Protein AF-G5SMY3-F1 (afdb_monomer_lite)

pLDDT: mean 77.83, std 21.15, range [35.75, 98.12]

Sequence (92 aa):
MKGLRKLFRNTGKATSSRTENGYSRYLEAKEIEVRQCVYISKETHGKIKRIVRTLSDGMTIGCYIDNVLKEHIELHRDEINARLRNSSPDLL

Organism: NCBI:txid762968

Structure (mmCIF, N/CA/C/O backbone):
data_AF-G5SMY3-F1
#
_entry.id   AF-G5SMY3-F1
#
loop_
_atom_site.group_PDB
_atom_site.id
_atom_site.type_symbol
_atom_site.label_atom_id
_atom_site.label_alt_id
_atom_site.label_comp_id
_atom_site.label_asym_id
_atom_site.label_entity_id
_atom_site.label_seq_id
_atom_site.pdbx_PDB_ins_code
_atom_site.Cartn_x
_atom_site.Cartn_y
_atom_site.Cartn_z
_atom_site.occupancy
_atom_site.B_iso_or_equiv
_atom_site.auth_seq_id
_atom_site.auth_comp_id
_atom_site.auth_asym_id
_atom_site.auth_atom_id
_atom_site.pdbx_PDB_model_num
ATOM 1 N N . MET A 1 1 ? 40.741 52.972 -8.930 1.00 37.78 1 MET A N 1
ATOM 2 C CA . MET A 1 1 ? 39.592 53.908 -8.861 1.00 37.78 1 MET A CA 1
ATOM 3 C C . MET A 1 1 ? 38.336 53.065 -8.666 1.00 37.78 1 MET 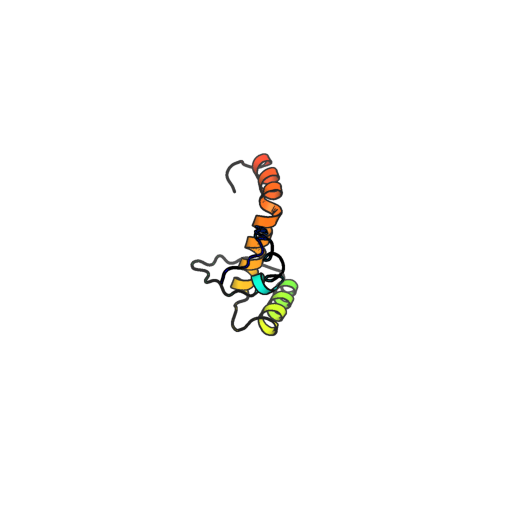A C 1
ATOM 5 O O . MET A 1 1 ? 38.064 52.234 -9.512 1.00 37.78 1 MET A O 1
ATOM 9 N N . LYS A 1 2 ? 37.835 52.922 -7.430 1.00 35.94 2 LYS A N 1
ATOM 10 C CA . LYS A 1 2 ? 36.664 53.639 -6.870 1.00 35.94 2 LYS A CA 1
ATOM 11 C C . LYS A 1 2 ? 35.461 53.703 -7.828 1.00 35.94 2 LYS A C 1
ATOM 13 O O . LYS A 1 2 ? 35.559 54.372 -8.846 1.00 35.94 2 LYS A O 1
ATOM 18 N N . GLY A 1 3 ? 34.325 53.122 -7.417 1.00 36.78 3 GLY A N 1
ATOM 19 C CA . GLY A 1 3 ? 32.999 53.435 -7.977 1.00 36.78 3 GLY A CA 1
ATOM 20 C C . GLY A 1 3 ? 32.098 52.210 -8.198 1.00 36.78 3 GLY A C 1
ATOM 21 O O . GLY A 1 3 ? 32.027 51.735 -9.314 1.00 36.78 3 GLY A O 1
ATOM 22 N N . LEU A 1 4 ? 31.553 51.534 -7.180 1.00 42.09 4 LEU A N 1
ATOM 23 C CA . LEU A 1 4 ? 30.367 51.917 -6.388 1.00 42.09 4 LEU A CA 1
ATOM 24 C C . LEU A 1 4 ? 29.021 51.630 -7.098 1.00 42.09 4 LEU A C 1
ATOM 26 O O . LEU A 1 4 ? 28.616 52.403 -7.958 1.00 42.09 4 LEU A O 1
ATOM 30 N N . ARG A 1 5 ? 28.302 50.583 -6.648 1.00 40.25 5 ARG A N 1
ATOM 31 C CA . ARG A 1 5 ? 26.845 50.540 -6.332 1.00 40.25 5 ARG A CA 1
ATOM 32 C C . ARG A 1 5 ? 26.433 49.093 -5.980 1.00 40.25 5 ARG A C 1
ATOM 34 O O . ARG A 1 5 ? 26.464 48.217 -6.825 1.00 40.25 5 ARG A O 1
ATOM 41 N N . LYS A 1 6 ? 26.328 48.773 -4.682 1.00 37.53 6 LYS A N 1
ATOM 42 C CA . LYS A 1 6 ? 25.098 48.766 -3.848 1.00 37.53 6 LYS A CA 1
ATOM 43 C C . LYS A 1 6 ? 24.276 47.484 -4.089 1.00 37.53 6 LYS A C 1
ATOM 45 O O . LYS A 1 6 ? 23.593 47.354 -5.088 1.00 37.53 6 LYS A O 1
ATOM 50 N N . LEU A 1 7 ? 24.520 46.454 -3.275 1.00 47.16 7 LEU A N 1
ATOM 51 C CA . LEU A 1 7 ? 23.642 46.041 -2.166 1.00 47.16 7 LEU A CA 1
ATOM 52 C C . LEU A 1 7 ? 22.200 45.756 -2.609 1.00 47.16 7 LEU A C 1
ATOM 54 O O . LEU A 1 7 ? 21.354 46.639 -2.554 1.00 47.16 7 LEU A O 1
ATOM 58 N N . PHE A 1 8 ? 21.925 44.484 -2.883 1.00 38.47 8 PHE A N 1
ATOM 59 C CA . PHE A 1 8 ? 20.683 43.848 -2.460 1.00 38.47 8 PHE A CA 1
ATOM 60 C C . PHE A 1 8 ? 21.045 42.542 -1.755 1.00 38.47 8 PHE A C 1
ATOM 62 O O . PHE A 1 8 ? 21.299 41.515 -2.375 1.00 38.47 8 PHE A O 1
ATOM 69 N N . ARG A 1 9 ? 21.095 42.602 -0.420 1.00 47.19 9 ARG A N 1
ATOM 70 C CA . ARG A 1 9 ? 20.774 41.430 0.388 1.00 47.19 9 ARG A CA 1
ATOM 71 C C . ARG A 1 9 ? 19.274 41.239 0.229 1.00 47.19 9 ARG A C 1
ATOM 73 O O . ARG A 1 9 ? 18.521 42.111 0.650 1.00 47.19 9 ARG A O 1
ATOM 80 N N . ASN A 1 10 ? 18.855 40.117 -0.340 1.00 39.16 10 ASN A N 1
ATOM 81 C CA . ASN A 1 10 ? 17.576 39.553 0.042 1.00 39.16 10 ASN A CA 1
ATOM 82 C C . ASN A 1 10 ? 17.787 38.097 0.446 1.00 39.16 10 ASN A C 1
ATOM 84 O O . ASN A 1 10 ? 18.027 37.213 -0.369 1.00 39.16 10 ASN A O 1
ATOM 88 N N . THR A 1 11 ? 17.764 37.907 1.758 1.00 48.56 11 THR A N 1
ATOM 89 C CA . THR A 1 11 ? 17.570 36.646 2.457 1.00 48.56 11 THR A CA 1
ATOM 90 C C . THR A 1 11 ? 16.222 36.056 2.043 1.00 48.56 11 THR A C 1
ATOM 92 O O . THR A 1 11 ? 15.188 36.379 2.623 1.00 48.56 11 THR A O 1
ATOM 95 N N . GLY A 1 12 ? 16.235 35.211 1.015 1.00 35.75 12 GLY A N 1
ATOM 96 C CA . GLY A 1 12 ? 15.103 34.384 0.614 1.00 35.75 12 GLY A CA 1
ATOM 97 C C . GLY A 1 12 ? 15.174 33.031 1.310 1.00 35.75 12 GLY A C 1
ATOM 98 O O . GLY A 1 12 ? 16.017 32.205 0.980 1.00 35.75 12 GLY A O 1
ATOM 99 N N . LYS A 1 13 ? 14.308 32.850 2.307 1.00 42.06 13 LYS A N 1
ATOM 100 C CA . LYS A 1 13 ? 14.052 31.617 3.059 1.00 42.06 13 LYS A CA 1
ATOM 101 C C . LYS A 1 13 ? 14.019 30.363 2.177 1.00 42.06 13 LYS A C 1
ATOM 103 O O . LYS A 1 13 ? 13.322 30.321 1.166 1.00 42.06 13 LYS A O 1
ATOM 108 N N . ALA A 1 14 ? 14.675 29.315 2.674 1.00 50.25 14 ALA A N 1
ATOM 109 C CA . ALA A 1 14 ? 14.458 27.924 2.304 1.00 50.25 14 ALA A CA 1
ATOM 110 C C . ALA A 1 14 ? 12.960 27.611 2.172 1.00 50.25 14 ALA A C 1
ATOM 112 O O . ALA A 1 14 ? 12.248 27.641 3.170 1.00 50.25 14 ALA A O 1
ATOM 113 N N . THR A 1 15 ? 12.497 27.315 0.957 1.00 44.16 15 THR A N 1
ATOM 114 C CA . THR A 1 15 ? 11.194 26.681 0.684 1.00 44.16 15 THR A CA 1
ATOM 115 C C . THR A 1 15 ? 11.219 26.024 -0.704 1.00 44.16 15 THR A C 1
ATOM 117 O O . THR A 1 15 ? 10.541 26.457 -1.624 1.00 44.16 15 THR A O 1
ATOM 120 N N . SER A 1 16 ? 12.036 24.984 -0.897 1.00 49.09 16 SER A N 1
ATOM 121 C CA . SER A 1 16 ? 12.001 24.201 -2.145 1.00 49.09 16 SER A CA 1
ATOM 122 C C . SER A 1 16 ? 12.455 22.759 -1.923 1.00 49.09 16 SER A C 1
ATOM 124 O O . SER A 1 16 ? 13.546 22.386 -2.334 1.00 49.09 16 SER A O 1
ATOM 126 N N . SER A 1 17 ? 11.649 21.938 -1.246 1.00 47.16 17 SER A N 1
ATOM 127 C CA . SER A 1 17 ? 11.892 20.480 -1.242 1.00 47.16 17 SER A CA 1
ATOM 128 C C . SER A 1 17 ? 10.649 19.602 -1.077 1.00 47.16 17 SER A C 1
ATOM 130 O O . SER A 1 17 ? 10.754 18.381 -1.105 1.00 47.16 17 SER A O 1
ATOM 132 N N . ARG A 1 18 ? 9.440 20.169 -0.959 1.00 49.00 18 ARG A N 1
ATOM 133 C CA . ARG A 1 18 ? 8.218 19.360 -0.779 1.00 49.00 18 ARG A CA 1
ATOM 134 C C . ARG A 1 18 ? 7.677 18.753 -2.084 1.00 49.00 18 ARG A C 1
ATOM 136 O O . ARG A 1 18 ? 6.737 17.969 -2.038 1.00 49.00 18 ARG A O 1
ATOM 143 N N . THR A 1 19 ? 8.260 19.096 -3.232 1.00 48.53 19 THR A N 1
ATOM 144 C CA . THR A 1 19 ? 7.797 18.667 -4.564 1.00 48.53 19 THR A CA 1
ATOM 145 C C . THR A 1 19 ? 8.735 17.697 -5.283 1.00 48.53 19 THR A C 1
ATOM 147 O O . THR A 1 19 ? 8.330 17.148 -6.300 1.00 48.53 19 THR A O 1
ATOM 150 N N . GLU A 1 20 ? 9.947 17.440 -4.782 1.00 54.06 20 GLU A N 1
ATOM 151 C CA . GLU A 1 20 ? 10.883 16.522 -5.460 1.00 54.06 20 GLU A CA 1
ATOM 152 C C . GLU A 1 20 ? 10.651 15.045 -5.123 1.00 54.06 20 GLU A C 1
ATOM 154 O O . GLU A 1 20 ? 11.020 14.183 -5.913 1.00 54.06 20 GLU A O 1
ATOM 159 N N . ASN A 1 21 ? 9.980 14.733 -4.007 1.00 58.94 21 ASN A N 1
ATOM 160 C CA . ASN A 1 21 ? 9.840 13.355 -3.528 1.00 58.94 21 ASN A CA 1
ATOM 161 C C . ASN A 1 21 ? 8.376 12.883 -3.496 1.00 58.94 21 ASN A C 1
ATOM 163 O O . ASN A 1 21 ? 7.835 12.527 -2.450 1.00 58.94 21 ASN A O 1
ATOM 167 N N . GLY A 1 22 ? 7.709 12.958 -4.653 1.00 83.38 22 GLY A N 1
ATOM 168 C CA . GLY A 1 22 ? 6.307 12.570 -4.847 1.00 83.38 22 GLY A CA 1
ATOM 169 C C . GLY A 1 22 ? 6.042 11.088 -4.548 1.00 83.38 22 GLY A C 1
ATOM 170 O O . GLY A 1 22 ? 6.026 10.665 -3.399 1.00 83.38 22 GLY A O 1
ATOM 171 N N . TYR A 1 23 ? 5.794 10.280 -5.581 1.00 87.50 23 TYR A N 1
ATOM 172 C CA . TYR A 1 23 ? 5.580 8.833 -5.420 1.00 87.50 23 TYR A CA 1
ATOM 173 C C . TYR A 1 23 ? 6.891 8.055 -5.183 1.00 87.50 23 TYR A C 1
ATOM 175 O O . TYR A 1 23 ? 6.878 6.946 -4.653 1.00 87.50 23 TYR A O 1
ATOM 183 N N . SER A 1 24 ? 8.033 8.644 -5.550 1.00 89.69 24 SER A N 1
ATOM 184 C CA . SER A 1 24 ? 9.374 8.058 -5.413 1.00 89.69 24 SER A CA 1
ATOM 185 C C . SER A 1 24 ? 9.705 7.627 -3.986 1.00 89.69 24 SER A C 1
ATOM 187 O O . SER A 1 24 ? 10.353 6.601 -3.806 1.00 89.69 24 SER A O 1
ATOM 189 N N . ARG A 1 25 ? 9.192 8.332 -2.971 1.00 88.88 25 ARG A N 1
ATOM 190 C CA . ARG A 1 25 ? 9.422 8.007 -1.554 1.00 88.88 25 ARG A CA 1
ATOM 191 C C . ARG A 1 25 ? 8.950 6.605 -1.152 1.00 88.88 25 ARG A C 1
ATOM 193 O O . ARG A 1 25 ? 9.493 6.022 -0.222 1.00 88.88 25 ARG A O 1
ATOM 200 N N . TYR A 1 26 ? 7.957 6.044 -1.851 1.00 92.69 26 TYR A N 1
ATOM 201 C CA . TYR A 1 26 ? 7.493 4.671 -1.612 1.00 92.69 26 TYR A CA 1
ATOM 202 C C . TYR A 1 26 ? 8.422 3.617 -2.213 1.00 92.69 26 TYR A C 1
ATOM 204 O O . TYR A 1 26 ? 8.330 2.442 -1.860 1.00 92.69 26 TYR A O 1
ATOM 212 N N . LEU A 1 27 ? 9.287 4.035 -3.136 1.00 91.44 27 LEU A N 1
ATOM 213 C CA . LEU A 1 27 ? 10.191 3.191 -3.909 1.00 91.44 27 LEU A CA 1
ATOM 214 C C . LEU A 1 27 ? 11.631 3.243 -3.377 1.00 91.44 27 LEU A C 1
ATOM 216 O O . LEU A 1 27 ? 12.494 2.538 -3.894 1.00 91.44 27 LEU A O 1
ATOM 220 N N . GLU A 1 28 ? 11.892 4.045 -2.340 1.00 85.19 28 GLU A N 1
ATOM 221 C CA . GLU A 1 28 ? 13.170 4.065 -1.633 1.00 85.19 28 GLU A CA 1
ATOM 222 C C . GLU A 1 28 ? 13.363 2.748 -0.872 1.00 85.19 28 GLU A C 1
ATOM 224 O O . GLU A 1 28 ? 12.613 2.423 0.058 1.00 85.19 28 GLU A O 1
ATOM 229 N N . ALA A 1 29 ? 14.384 1.984 -1.261 1.00 73.88 29 ALA A N 1
ATOM 230 C CA . ALA A 1 29 ? 14.761 0.768 -0.561 1.00 73.88 29 ALA A CA 1
ATOM 231 C C . ALA A 1 29 ? 15.322 1.124 0.823 1.00 73.88 29 ALA A C 1
ATOM 233 O O . ALA A 1 29 ? 16.440 1.619 0.952 1.00 73.88 29 ALA A O 1
ATOM 234 N N . LYS A 1 30 ? 14.528 0.865 1.863 1.00 75.31 30 LYS A N 1
ATOM 235 C CA . LYS A 1 30 ? 14.962 0.900 3.261 1.00 75.31 30 LYS A CA 1
ATOM 236 C C . LYS A 1 30 ? 15.075 -0.531 3.761 1.00 75.31 30 LYS A C 1
ATOM 238 O O . LYS A 1 30 ? 14.193 -1.357 3.496 1.00 75.31 30 LYS A O 1
ATOM 243 N N . GLU A 1 31 ? 16.171 -0.835 4.445 1.00 75.56 31 GLU A N 1
ATOM 244 C CA . GLU A 1 31 ? 16.320 -2.136 5.083 1.00 75.56 31 GLU A CA 1
ATOM 245 C C . GLU A 1 31 ? 15.276 -2.289 6.191 1.00 75.56 31 GLU A C 1
ATOM 247 O O . GLU A 1 31 ? 15.016 -1.371 6.970 1.00 75.56 31 GLU A O 1
ATOM 252 N N . ILE A 1 32 ? 14.648 -3.462 6.227 1.00 79.75 32 ILE A N 1
ATOM 253 C CA . ILE A 1 32 ? 13.768 -3.860 7.321 1.00 79.75 32 ILE A CA 1
ATOM 254 C C . ILE A 1 32 ? 14.563 -4.849 8.161 1.00 79.75 32 ILE A C 1
ATOM 256 O O . ILE A 1 32 ? 14.723 -5.998 7.746 1.00 79.75 32 ILE A O 1
ATOM 260 N N . GLU A 1 33 ? 15.041 -4.399 9.320 1.00 79.56 33 GLU A N 1
ATOM 261 C CA . GLU A 1 33 ? 15.839 -5.216 10.243 1.00 79.56 33 GLU A CA 1
ATOM 262 C C . GLU A 1 33 ? 15.033 -6.396 10.807 1.00 79.56 33 GLU A C 1
ATOM 264 O O . GLU A 1 33 ? 15.530 -7.518 10.878 1.00 79.56 33 GLU A O 1
ATOM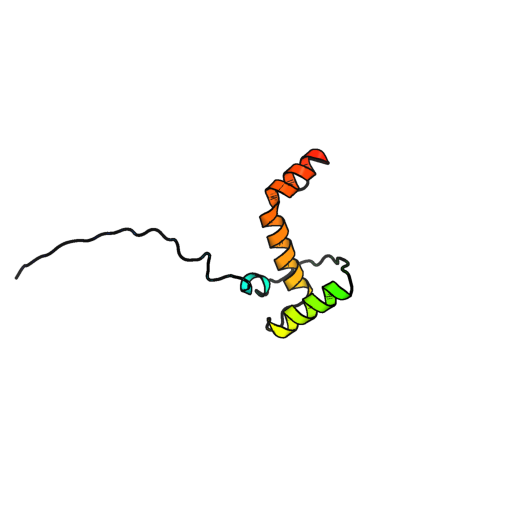 269 N N . VAL A 1 34 ? 13.757 -6.173 11.152 1.00 86.25 34 VAL A N 1
ATOM 270 C CA . VAL A 1 34 ? 12.860 -7.201 11.704 1.00 86.25 34 VAL A CA 1
ATOM 271 C C . VAL A 1 34 ? 11.509 -7.160 10.998 1.00 86.25 34 VAL A C 1
ATOM 273 O O . VAL A 1 34 ? 10.845 -6.127 10.955 1.00 86.25 34 VAL A O 1
ATOM 276 N N . ARG A 1 35 ? 11.081 -8.300 10.441 1.00 85.81 35 ARG A N 1
ATOM 277 C CA . ARG A 1 35 ? 9.836 -8.413 9.664 1.00 85.81 35 ARG A CA 1
ATOM 278 C C . ARG A 1 35 ? 8.728 -9.071 10.478 1.00 85.81 35 ARG A C 1
ATOM 280 O O . ARG A 1 35 ? 8.926 -10.144 11.036 1.00 85.81 35 ARG A O 1
ATOM 287 N N . GLN A 1 36 ? 7.547 -8.457 10.457 1.00 88.62 36 GLN A N 1
ATOM 288 C CA . GLN A 1 36 ? 6.292 -9.058 10.908 1.00 88.62 36 GLN A CA 1
ATOM 289 C C . GLN A 1 36 ? 5.380 -9.263 9.695 1.00 88.62 36 GLN A C 1
ATOM 291 O O . GLN A 1 36 ? 5.206 -8.359 8.877 1.00 88.62 36 GLN A O 1
ATOM 296 N N . CYS A 1 37 ? 4.831 -10.468 9.542 1.00 88.31 37 CYS A N 1
ATOM 297 C CA . CYS A 1 37 ? 3.966 -10.796 8.412 1.00 88.31 37 CYS A CA 1
ATOM 298 C C . CYS A 1 37 ? 2.539 -10.302 8.663 1.00 88.31 37 CYS A C 1
ATOM 300 O O . CYS A 1 37 ? 1.956 -10.581 9.707 1.00 88.31 37 CYS A O 1
ATOM 302 N N . VAL A 1 38 ? 1.950 -9.646 7.665 1.00 89.38 38 VAL A N 1
ATOM 303 C CA . VAL A 1 38 ? 0.528 -9.280 7.649 1.00 89.38 38 VAL A CA 1
ATOM 304 C C . VAL A 1 38 ? -0.155 -9.901 6.436 1.00 89.38 38 VAL A C 1
ATOM 306 O O . VAL A 1 38 ? 0.436 -9.996 5.357 1.00 89.38 38 VAL A O 1
ATOM 309 N N . TYR A 1 39 ? -1.405 -10.328 6.601 1.00 94.88 39 TYR A N 1
ATOM 310 C CA . TYR A 1 39 ? -2.210 -10.838 5.493 1.00 94.88 39 TYR A CA 1
ATOM 311 C C . TYR A 1 39 ? -2.917 -9.697 4.763 1.00 94.88 39 TYR A C 1
ATOM 313 O O . TYR A 1 39 ? -3.496 -8.806 5.379 1.00 94.88 39 TYR A O 1
ATOM 321 N N . ILE A 1 40 ? -2.910 -9.764 3.433 1.00 95.31 40 ILE A N 1
ATOM 322 C CA . ILE A 1 40 ? -3.673 -8.883 2.546 1.00 95.31 40 ILE A CA 1
ATOM 323 C C . ILE A 1 40 ? -4.386 -9.722 1.490 1.00 95.31 40 ILE A C 1
ATOM 325 O O . ILE A 1 40 ? -4.009 -10.866 1.224 1.00 95.31 40 ILE A O 1
ATOM 329 N N . SER A 1 41 ? -5.414 -9.154 0.859 1.00 97.81 41 SER A N 1
ATOM 330 C CA . SER A 1 41 ? -6.130 -9.856 -0.205 1.00 97.81 41 SER A CA 1
ATOM 331 C C . SER A 1 41 ? -5.201 -10.187 -1.383 1.00 97.81 41 SER A C 1
ATOM 333 O O . SER A 1 41 ? -4.261 -9.449 -1.702 1.00 97.81 41 SER A O 1
ATOM 335 N N . LYS A 1 42 ? -5.496 -11.293 -2.079 1.00 97.69 42 LYS A N 1
ATOM 336 C CA . LYS A 1 42 ? -4.758 -11.719 -3.281 1.00 97.69 42 LYS A CA 1
ATOM 337 C C . LYS A 1 42 ? -4.746 -10.634 -4.361 1.00 97.69 42 LYS A C 1
ATOM 339 O O . LYS A 1 42 ? -3.735 -10.447 -5.037 1.00 97.69 42 LYS A O 1
ATOM 344 N N . GLU A 1 43 ? -5.858 -9.920 -4.513 1.00 98.12 43 GLU A N 1
ATOM 345 C CA . GLU A 1 43 ? -5.993 -8.827 -5.473 1.00 98.12 43 GLU A CA 1
ATOM 346 C C . GLU A 1 43 ? -5.062 -7.657 -5.128 1.00 98.12 43 GLU A C 1
ATOM 348 O O . GLU A 1 43 ? -4.289 -7.211 -5.980 1.00 98.12 43 GLU A O 1
ATOM 353 N N . THR A 1 44 ? -5.073 -7.205 -3.870 1.00 97.69 44 THR A N 1
ATOM 354 C CA . THR A 1 44 ? -4.201 -6.123 -3.392 1.00 97.69 44 THR A CA 1
ATOM 355 C C . THR A 1 44 ? -2.735 -6.509 -3.531 1.00 97.69 44 THR A C 1
ATOM 357 O O . THR A 1 44 ? -1.943 -5.743 -4.082 1.00 97.69 44 THR A O 1
ATOM 360 N N . HIS A 1 45 ? -2.377 -7.733 -3.136 1.00 97.56 45 HIS A N 1
ATOM 361 C CA . HIS A 1 45 ? -1.030 -8.256 -3.340 1.00 97.56 45 HIS A CA 1
ATOM 362 C C . HIS A 1 45 ? -0.629 -8.238 -4.827 1.00 97.56 45 HIS A C 1
ATOM 364 O O . HIS A 1 45 ? 0.490 -7.858 -5.164 1.00 97.56 45 HIS A O 1
ATOM 370 N N . GLY A 1 46 ? -1.537 -8.606 -5.739 1.00 98.06 46 GLY A N 1
ATOM 371 C CA . GLY A 1 46 ? -1.305 -8.555 -7.186 1.00 98.06 46 GLY A CA 1
ATOM 372 C C . GLY A 1 46 ? -1.016 -7.142 -7.706 1.00 98.06 46 GLY A C 1
ATOM 373 O O . GLY A 1 46 ? -0.072 -6.954 -8.477 1.00 98.06 46 GLY A O 1
ATOM 374 N N . LYS A 1 47 ? -1.778 -6.145 -7.243 1.00 98.06 47 LYS A N 1
ATOM 375 C CA . LYS A 1 47 ? -1.567 -4.725 -7.576 1.00 98.06 47 LYS A CA 1
ATOM 376 C C . LYS A 1 47 ? -0.209 -4.227 -7.071 1.00 98.06 47 LYS A C 1
ATOM 378 O O . LYS A 1 47 ? 0.559 -3.667 -7.851 1.00 98.06 47 LYS A O 1
ATOM 383 N N . ILE A 1 48 ? 0.133 -4.514 -5.813 1.00 97.06 48 ILE A N 1
ATOM 384 C CA . ILE A 1 48 ? 1.424 -4.131 -5.213 1.00 97.06 48 ILE A CA 1
ATOM 385 C C . ILE A 1 48 ? 2.588 -4.791 -5.951 1.00 97.06 48 ILE A C 1
ATOM 387 O O . ILE A 1 48 ? 3.561 -4.133 -6.310 1.00 97.06 48 ILE A O 1
ATOM 391 N N . LYS A 1 49 ? 2.471 -6.086 -6.253 1.00 97.19 49 LYS A N 1
ATOM 392 C CA . LYS A 1 49 ? 3.480 -6.825 -7.015 1.00 97.19 49 LYS A CA 1
ATOM 393 C C . LYS A 1 49 ? 3.764 -6.173 -8.369 1.00 97.19 49 LYS A C 1
ATOM 395 O O . LYS A 1 49 ? 4.922 -6.130 -8.779 1.00 97.19 49 LYS A O 1
ATOM 400 N N . ARG A 1 50 ? 2.729 -5.682 -9.063 1.00 97.62 50 ARG A N 1
ATOM 401 C CA . ARG A 1 50 ? 2.883 -4.961 -10.335 1.00 97.62 50 ARG A CA 1
ATOM 402 C C . ARG A 1 50 ? 3.614 -3.635 -10.134 1.00 97.62 50 ARG A C 1
ATOM 404 O O . ARG A 1 50 ? 4.566 -3.382 -10.856 1.00 97.62 50 ARG A O 1
ATOM 411 N N . ILE A 1 51 ? 3.226 -2.845 -9.133 1.00 96.12 51 ILE A N 1
ATOM 412 C CA . ILE A 1 51 ? 3.884 -1.572 -8.793 1.00 96.12 51 ILE A CA 1
ATOM 413 C C . ILE A 1 51 ? 5.383 -1.779 -8.566 1.00 96.12 51 ILE A C 1
ATOM 415 O O . ILE A 1 51 ? 6.196 -1.171 -9.254 1.00 96.12 51 ILE A O 1
ATOM 419 N N . VAL A 1 52 ? 5.744 -2.676 -7.648 1.00 95.12 52 VAL A N 1
ATOM 420 C CA . VAL A 1 52 ? 7.141 -2.908 -7.263 1.00 95.12 52 VAL A CA 1
ATOM 421 C C . VAL A 1 52 ? 7.969 -3.373 -8.459 1.00 95.12 52 VAL A C 1
ATOM 423 O O . VAL A 1 52 ? 9.023 -2.814 -8.736 1.00 95.12 52 VAL A O 1
ATOM 426 N N . ARG A 1 53 ? 7.467 -4.338 -9.235 1.00 94.75 53 ARG A N 1
ATOM 427 C CA . ARG A 1 53 ? 8.196 -4.858 -10.403 1.00 94.75 53 ARG A CA 1
ATOM 428 C C . ARG A 1 53 ? 8.354 -3.862 -11.540 1.00 94.75 53 ARG A C 1
ATOM 430 O O . ARG A 1 53 ? 9.286 -4.002 -12.318 1.00 94.75 53 ARG A O 1
ATOM 437 N N . THR A 1 54 ? 7.408 -2.941 -11.696 1.00 95.94 54 THR A N 1
ATOM 438 C CA . THR A 1 54 ? 7.432 -1.980 -12.800 1.00 95.94 54 THR A CA 1
ATOM 439 C C . THR A 1 54 ? 8.209 -0.720 -12.439 1.00 95.94 54 THR A C 1
ATOM 441 O O . THR A 1 54 ? 8.810 -0.127 -13.326 1.00 95.94 54 THR A O 1
ATOM 444 N N . LEU A 1 55 ? 8.180 -0.294 -11.173 1.00 94.50 55 LEU A N 1
ATOM 445 C CA . LEU A 1 55 ? 8.640 1.041 -10.783 1.00 94.50 55 LEU A CA 1
ATOM 446 C C . LEU A 1 55 ? 9.887 1.050 -9.893 1.00 94.50 55 LEU A C 1
ATOM 448 O O . LEU A 1 55 ? 10.453 2.117 -9.696 1.00 94.50 55 LEU A O 1
ATOM 452 N N . SER A 1 56 ? 10.312 -0.089 -9.344 1.00 91.50 56 SER A N 1
ATOM 453 C CA . SER A 1 56 ? 11.486 -0.153 -8.464 1.00 91.50 56 SER A CA 1
ATOM 454 C C . SER A 1 56 ? 12.588 -1.034 -9.033 1.00 91.50 56 SER A C 1
ATOM 456 O O . SER A 1 56 ? 12.306 -2.004 -9.738 1.00 91.50 56 SER A O 1
ATOM 458 N N . ASP A 1 57 ? 13.829 -0.730 -8.663 1.00 86.44 57 ASP A N 1
ATOM 459 C CA . ASP A 1 57 ? 14.986 -1.560 -8.975 1.00 86.44 57 ASP A CA 1
ATOM 460 C C . ASP A 1 57 ? 15.319 -2.462 -7.776 1.00 86.44 57 ASP A C 1
ATOM 462 O O . ASP A 1 57 ? 15.958 -2.050 -6.812 1.00 86.44 57 ASP A O 1
ATOM 466 N N . GLY A 1 58 ? 14.782 -3.685 -7.782 1.00 85.06 58 GLY A N 1
ATOM 467 C CA . GLY A 1 58 ? 15.117 -4.712 -6.785 1.00 85.06 58 GLY A CA 1
ATOM 468 C C . GLY A 1 58 ? 14.421 -4.604 -5.421 1.00 85.06 58 GLY A C 1
ATOM 469 O O . GLY A 1 58 ? 14.696 -5.413 -4.533 1.00 85.06 58 GLY A O 1
ATOM 470 N N . MET A 1 59 ? 13.485 -3.669 -5.231 1.00 91.81 59 MET A N 1
ATOM 471 C CA . MET A 1 59 ? 12.749 -3.562 -3.969 1.00 91.81 59 MET A CA 1
ATOM 472 C C . MET A 1 59 ? 11.826 -4.773 -3.746 1.00 91.81 59 MET A C 1
ATOM 474 O O . MET A 1 59 ? 11.248 -5.347 -4.672 1.00 91.81 59 MET A O 1
ATOM 478 N N . THR A 1 60 ? 11.641 -5.159 -2.482 1.00 91.69 60 THR A N 1
ATOM 479 C CA . THR A 1 60 ? 10.682 -6.209 -2.114 1.00 91.69 60 THR A CA 1
ATOM 480 C C . THR A 1 60 ? 9.267 -5.654 -1.931 1.00 91.69 60 THR A C 1
ATOM 482 O O . THR A 1 60 ? 9.074 -4.490 -1.582 1.00 91.69 60 THR A O 1
ATOM 485 N N . ILE A 1 61 ? 8.256 -6.518 -2.082 1.00 93.69 61 ILE A N 1
ATOM 486 C CA . ILE A 1 61 ? 6.862 -6.189 -1.730 1.00 93.69 61 ILE A CA 1
ATOM 487 C C . ILE A 1 61 ? 6.759 -5.714 -0.273 1.00 93.69 61 ILE A C 1
ATOM 489 O O . ILE A 1 61 ? 6.038 -4.761 0.004 1.00 93.69 61 ILE A O 1
ATOM 493 N N . GLY A 1 62 ? 7.501 -6.353 0.638 1.00 92.00 62 GLY A N 1
ATOM 494 C CA . GLY A 1 62 ? 7.516 -5.991 2.055 1.00 92.00 62 GLY A CA 1
ATOM 495 C C . GLY A 1 62 ? 8.028 -4.571 2.293 1.00 92.00 62 GLY A C 1
ATOM 496 O O . GLY A 1 62 ? 7.368 -3.813 2.990 1.00 92.00 62 GLY A O 1
ATOM 497 N N . CYS A 1 63 ? 9.138 -4.187 1.655 1.00 92.25 63 CYS A N 1
ATOM 498 C CA . CYS A 1 63 ? 9.686 -2.827 1.745 1.00 92.25 63 CYS A CA 1
ATOM 499 C C . CYS A 1 63 ? 8.698 -1.770 1.239 1.00 92.25 63 CYS A C 1
ATOM 501 O O . CYS A 1 63 ? 8.491 -0.759 1.904 1.00 92.25 63 CYS A O 1
ATOM 503 N N . TYR A 1 64 ? 8.033 -2.022 0.107 1.00 94.44 64 TYR A N 1
ATOM 504 C CA . TYR A 1 64 ? 7.019 -1.098 -0.407 1.00 94.44 64 TYR A CA 1
ATOM 505 C C . TYR A 1 64 ? 5.852 -0.918 0.571 1.00 94.44 64 TYR A C 1
ATOM 507 O O . TYR A 1 64 ? 5.438 0.205 0.850 1.00 94.44 64 TYR A O 1
ATOM 515 N N . ILE A 1 65 ? 5.319 -2.028 1.092 1.00 94.38 65 ILE A N 1
ATOM 516 C CA . IL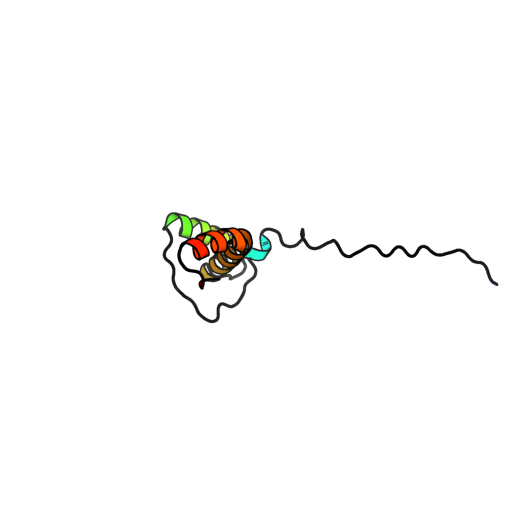E A 1 65 ? 4.205 -2.001 2.046 1.00 94.38 65 ILE A CA 1
ATOM 517 C C . ILE A 1 65 ? 4.615 -1.259 3.318 1.00 94.38 65 ILE A C 1
ATOM 519 O O . ILE A 1 65 ? 3.852 -0.427 3.794 1.00 94.38 65 ILE A O 1
ATOM 523 N N . ASP A 1 66 ? 5.813 -1.517 3.834 1.00 93.06 66 ASP A N 1
ATOM 524 C CA . ASP A 1 66 ? 6.335 -0.847 5.023 1.00 93.06 66 ASP A CA 1
ATOM 525 C C . ASP A 1 66 ? 6.429 0.676 4.824 1.00 93.06 66 ASP A C 1
ATOM 527 O O . ASP A 1 66 ? 5.935 1.433 5.656 1.00 93.06 66 ASP A O 1
ATOM 531 N N . ASN A 1 67 ? 6.943 1.141 3.678 1.00 93.19 67 ASN A N 1
ATOM 532 C CA . ASN A 1 67 ? 6.982 2.571 3.345 1.00 93.19 67 ASN A CA 1
ATOM 533 C C . ASN A 1 67 ? 5.579 3.200 3.301 1.00 93.19 67 ASN A C 1
ATOM 535 O O . ASN A 1 67 ? 5.360 4.274 3.864 1.00 93.19 67 ASN A O 1
ATO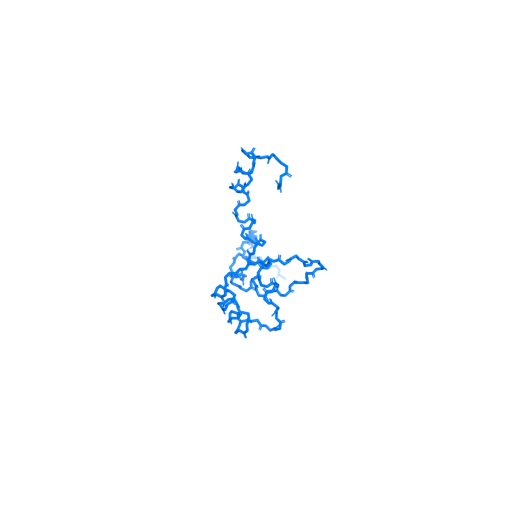M 539 N N . VAL A 1 68 ? 4.623 2.532 2.645 1.00 94.56 68 VAL A N 1
ATOM 540 C CA . VAL A 1 68 ? 3.234 3.009 2.544 1.00 94.56 68 VAL A CA 1
ATOM 541 C C . VAL A 1 68 ? 2.568 3.067 3.917 1.00 94.56 68 VAL A C 1
ATOM 543 O O . VAL A 1 68 ? 1.923 4.062 4.239 1.00 94.56 68 VAL A O 1
ATOM 546 N N . LEU A 1 69 ? 2.723 2.023 4.735 1.00 94.19 69 LEU A N 1
ATOM 547 C CA . LEU A 1 69 ? 2.103 1.953 6.057 1.00 94.19 69 LEU A CA 1
ATOM 548 C C . LEU A 1 69 ? 2.719 2.958 7.030 1.00 94.19 69 LEU A C 1
ATOM 550 O O . LEU A 1 69 ? 1.973 3.608 7.756 1.00 94.19 69 LEU A O 1
ATOM 554 N N . LYS A 1 70 ? 4.044 3.142 7.010 1.00 92.06 70 LYS A N 1
ATOM 555 C CA . LYS A 1 70 ? 4.723 4.168 7.814 1.00 92.06 70 LYS A CA 1
ATOM 556 C C . LYS A 1 70 ? 4.176 5.556 7.521 1.00 92.06 70 LYS A C 1
ATOM 558 O O . LYS A 1 70 ? 3.832 6.284 8.446 1.00 92.06 70 LYS A O 1
ATOM 563 N N . GLU A 1 71 ? 4.050 5.911 6.245 1.00 92.69 71 GLU A N 1
ATOM 564 C CA . GLU A 1 71 ? 3.489 7.214 5.902 1.00 92.69 71 GLU A CA 1
ATOM 565 C C . GLU A 1 71 ? 2.001 7.311 6.235 1.00 92.69 71 GLU A C 1
ATOM 567 O O . GLU A 1 71 ? 1.565 8.344 6.729 1.00 92.69 71 GLU A O 1
ATOM 572 N N . HIS A 1 72 ? 1.216 6.261 5.994 1.00 95.31 72 HIS A N 1
ATOM 573 C CA . HIS A 1 72 ? -0.198 6.260 6.355 1.00 95.31 72 HIS A CA 1
ATOM 574 C C . HIS A 1 72 ? -0.393 6.515 7.858 1.00 95.31 72 HIS A C 1
ATOM 576 O O . HIS A 1 72 ? -1.193 7.367 8.237 1.00 95.31 72 HIS A O 1
ATOM 582 N N . ILE A 1 73 ? 0.370 5.825 8.709 1.00 94.81 73 ILE A N 1
ATOM 583 C CA . ILE A 1 73 ? 0.321 6.015 10.162 1.00 94.81 73 ILE A CA 1
ATOM 584 C C . ILE A 1 73 ? 0.727 7.443 10.530 1.00 94.81 73 ILE A C 1
ATOM 586 O O . ILE A 1 73 ? 0.056 8.067 11.345 1.00 94.81 73 ILE A O 1
ATOM 590 N N . GLU A 1 74 ? 1.776 7.984 9.910 1.00 93.00 74 GLU A N 1
ATOM 591 C CA . GLU A 1 74 ? 2.227 9.349 10.187 1.00 93.00 74 GLU A CA 1
ATOM 592 C C . GLU A 1 74 ? 1.200 10.404 9.761 1.00 93.00 74 GLU A C 1
ATOM 594 O O . GLU A 1 74 ? 0.873 11.306 10.530 1.00 93.00 74 GLU A O 1
ATOM 599 N N . LEU A 1 75 ? 0.649 10.269 8.554 1.00 93.56 75 LEU A N 1
ATOM 600 C CA . LEU A 1 75 ? -0.331 11.196 7.992 1.00 93.56 75 LEU A CA 1
ATOM 601 C C . LEU A 1 75 ? -1.618 11.244 8.824 1.00 93.56 75 LEU A C 1
ATOM 603 O O . LEU A 1 75 ? -2.236 12.300 8.938 1.00 93.56 75 LEU A O 1
ATOM 607 N N . HIS A 1 76 ? -2.012 10.10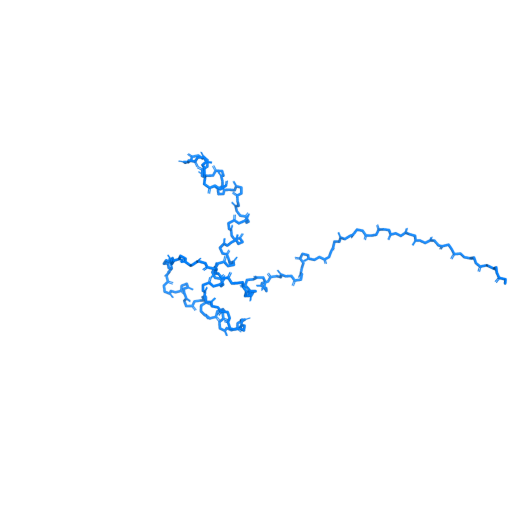9 9.402 1.00 95.12 76 HIS A N 1
ATOM 608 C CA . HIS A 1 76 ? -3.232 9.969 10.195 1.00 95.12 76 HIS A CA 1
ATOM 609 C C . HIS A 1 76 ? -2.967 9.888 11.704 1.00 95.12 76 HIS A C 1
ATOM 611 O O . HIS A 1 76 ? -3.878 9.540 12.456 1.00 95.12 76 HIS A O 1
ATOM 617 N N . ARG A 1 77 ? -1.753 10.221 12.166 1.00 92.81 77 ARG A N 1
ATOM 618 C CA . ARG A 1 77 ? -1.319 10.035 13.560 1.00 92.81 77 ARG A CA 1
ATOM 619 C C . ARG A 1 77 ? -2.310 10.617 14.565 1.00 92.81 77 ARG A C 1
ATOM 621 O O . ARG A 1 77 ? -2.751 9.911 15.464 1.00 92.81 77 ARG A O 1
ATOM 628 N N . ASP A 1 78 ? -2.704 11.878 14.402 1.00 91.31 78 ASP A N 1
ATOM 629 C CA . ASP A 1 78 ? -3.595 12.555 15.355 1.00 91.31 78 ASP A CA 1
ATOM 630 C C . ASP A 1 78 ? -4.975 11.896 15.434 1.00 91.31 78 ASP A C 1
ATOM 632 O O . ASP A 1 78 ? -5.541 11.734 16.517 1.00 91.31 78 ASP A O 1
ATOM 636 N N . GLU A 1 79 ? -5.505 11.486 14.282 1.00 93.62 79 GLU A N 1
ATOM 637 C CA . GLU A 1 79 ? -6.802 10.832 14.155 1.00 93.62 79 GLU A CA 1
ATOM 638 C C . GLU A 1 79 ? -6.773 9.413 14.745 1.00 93.62 79 GLU A C 1
ATOM 640 O O . GLU A 1 79 ? -7.675 9.032 15.499 1.00 93.62 79 GLU A O 1
ATOM 645 N N . ILE A 1 80 ? -5.724 8.644 14.442 1.00 94.00 80 ILE A N 1
ATOM 646 C CA . ILE A 1 80 ? -5.485 7.323 15.027 1.00 94.00 80 ILE A CA 1
ATOM 647 C C . ILE A 1 80 ? -5.367 7.466 16.548 1.00 94.00 80 ILE A C 1
ATOM 649 O O . ILE A 1 80 ? -6.102 6.804 17.280 1.00 94.00 80 ILE A O 1
ATOM 653 N N . ASN A 1 81 ? -4.537 8.391 17.032 1.00 89.44 81 ASN A N 1
ATOM 654 C CA . ASN A 1 81 ? -4.301 8.601 18.459 1.00 89.44 81 ASN A CA 1
ATOM 655 C C . ASN A 1 81 ? -5.561 9.070 19.191 1.00 89.44 81 ASN A C 1
ATOM 657 O O . ASN A 1 81 ? -5.809 8.652 20.319 1.00 89.44 81 ASN A O 1
ATOM 661 N N . ALA A 1 82 ? -6.395 9.908 18.568 1.00 90.38 82 ALA A N 1
ATOM 662 C CA . ALA A 1 82 ? -7.671 10.316 19.147 1.00 90.38 82 ALA A CA 1
ATOM 663 C C . ALA A 1 82 ? -8.621 9.125 19.348 1.00 90.38 82 ALA A C 1
ATOM 665 O O . ALA A 1 82 ? -9.257 9.022 20.396 1.00 90.38 82 ALA A O 1
ATOM 666 N N . ARG A 1 83 ? -8.693 8.198 18.385 1.00 88.81 83 ARG A N 1
ATOM 667 C CA . ARG A 1 83 ? -9.526 6.990 18.510 1.00 88.81 83 ARG A CA 1
ATOM 668 C C . ARG A 1 83 ? -8.939 5.964 19.470 1.00 88.81 83 ARG A C 1
ATOM 670 O O . ARG A 1 83 ? -9.691 5.341 20.221 1.00 88.81 83 ARG A O 1
ATOM 677 N N . LEU A 1 84 ? -7.615 5.823 19.473 1.00 85.06 84 LEU A N 1
ATOM 678 C CA . LEU A 1 84 ? -6.916 4.953 20.407 1.00 85.06 84 LEU A CA 1
ATOM 679 C C . LEU A 1 84 ? -7.090 5.443 21.836 1.00 85.06 84 LEU A C 1
ATOM 681 O O . LEU A 1 84 ? -7.521 4.646 22.644 1.00 85.06 84 LEU A O 1
ATOM 685 N N . ARG A 1 85 ? -6.910 6.730 22.159 1.00 75.88 85 ARG A N 1
ATOM 686 C CA . ARG A 1 85 ? -7.127 7.246 23.529 1.00 75.88 85 ARG A CA 1
ATOM 687 C C . ARG A 1 85 ? -8.528 6.979 24.081 1.00 75.88 85 ARG A C 1
ATOM 689 O O . ARG A 1 85 ? -8.670 6.739 25.274 1.00 75.88 85 ARG A O 1
ATOM 696 N N . ASN A 1 86 ? -9.541 6.962 23.217 1.00 65.88 86 ASN A N 1
ATOM 697 C CA . ASN A 1 86 ? -10.914 6.621 23.598 1.00 65.88 86 ASN A CA 1
ATOM 698 C C . ASN A 1 86 ? -11.128 5.106 23.821 1.00 65.88 86 ASN A C 1
ATOM 700 O O . ASN A 1 86 ? -12.201 4.708 24.264 1.00 65.88 86 ASN A O 1
ATOM 704 N N . SER A 1 87 ? -10.123 4.276 23.514 1.00 62.03 87 SER A N 1
ATOM 705 C CA . SER A 1 87 ? -10.149 2.806 23.580 1.00 62.03 87 SER A CA 1
ATOM 706 C C . SER A 1 87 ? -9.049 2.206 24.487 1.00 62.03 87 SER A C 1
ATOM 708 O O . SER A 1 87 ? -9.269 1.152 25.076 1.00 62.03 87 SER A O 1
ATOM 710 N N . SER A 1 88 ? -7.879 2.850 24.611 1.00 52.44 88 SER A N 1
ATOM 711 C CA . SER A 1 88 ? -6.777 2.668 25.576 1.00 52.44 88 SER A CA 1
ATOM 712 C C . SER A 1 88 ? -5.639 3.693 25.304 1.00 52.44 88 SER A C 1
ATOM 714 O O . SER A 1 88 ? -5.212 3.826 24.158 1.00 52.44 88 SER A O 1
ATOM 716 N N . PRO A 1 89 ? -5.118 4.416 26.315 1.00 52.81 89 PRO A N 1
ATOM 717 C CA . PRO A 1 89 ? -4.248 5.591 26.130 1.00 52.81 89 PRO A CA 1
ATOM 718 C C . PRO A 1 89 ? -2.794 5.356 25.659 1.00 52.81 89 PRO A C 1
ATOM 720 O O . PRO A 1 89 ? -2.149 6.340 25.312 1.00 52.81 89 PRO A O 1
ATOM 723 N N . ASP A 1 90 ? -2.285 4.121 25.577 1.00 53.59 90 ASP A N 1
ATOM 724 C CA . ASP A 1 90 ? -0.825 3.862 25.518 1.00 53.59 90 ASP A CA 1
ATOM 725 C C . ASP A 1 90 ? -0.251 3.357 24.174 1.00 53.59 90 ASP A C 1
ATOM 727 O O . ASP A 1 90 ? 0.831 2.775 24.152 1.00 53.59 90 ASP A O 1
ATOM 731 N N . LEU A 1 91 ? -0.932 3.527 23.036 1.00 56.19 91 LEU A N 1
ATOM 732 C CA . LEU A 1 91 ? -0.520 2.821 21.808 1.00 56.19 91 LEU A CA 1
ATOM 733 C C . LEU A 1 91 ? 0.319 3.595 20.780 1.00 56.19 91 LEU A C 1
ATOM 735 O O . LEU A 1 91 ? 0.887 2.921 19.922 1.00 56.19 91 LEU A O 1
ATOM 739 N N . LEU A 1 92 ? 0.449 4.927 20.850 1.00 56.91 92 LEU A N 1
ATOM 740 C CA . LEU A 1 92 ? 1.238 5.731 19.893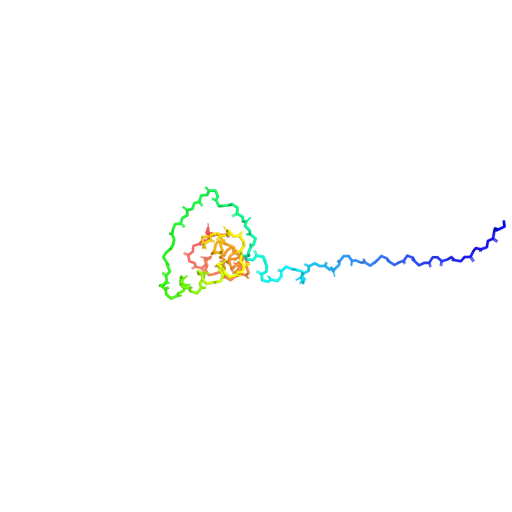 1.00 56.91 92 LEU A CA 1
ATOM 741 C C . LEU A 1 92 ? 1.626 7.116 20.432 1.00 56.91 92 LEU A C 1
ATOM 743 O O . LEU A 1 92 ? 0.715 7.851 20.884 1.00 56.91 92 LEU A O 1
#

Foldseek 3Di:
DDDDDDDDDDPDDDDPDPPPPDVCQLQDDDDDPDDDDDDDDPVVLVVLVCCNVPPHDPHDSRSSVVSVVVVVCVVCVVVVQVVCVVVPNPDD

Secondary structure (DSSP, 8-state):
-----------------SSS-SSGGGS-----SS-------HHHHHHHHHHHHHH-SS--HHHHHHHHHHHHHHHTHHHHHHHHHTT-TT--

InterPro domains:
  IPR021823 Protein of unknown function DUF3408 [PF11888] (17-84)

Radius of gyration: 22.38 Å; chains: 1; bounding box: 50×66×39 Å